Protein AF-A0A4P8HIN9-F1 (afdb_monomer_lite)

Foldseek 3Di:
DVVVVVLVVLLVQLVVLLPLLVVLVVVVVVVVVCVVVVHDPPPVVVVSVVSNVVSLVSLVVSLVVLCCVQVCCCVPVVDHDDPSSVVSNVVSVCSNVVVVVVVVVD

Secondary structure (DSSP, 8-state):
-HHHHHHHHHHHHHHHHHHHHHHHHHHHHHHHHHHHTT---TTHHHHHHHHHHHHHHHHHHHHHHHHHHHHHHHHHH--PPPHHHHHHHHHHHHHHHHHHHHHHH-

pLDDT: mean 75.62, std 7.74, range [45.44, 87.0]

Organism: NCBI:txid864828

Radius of gyration: 16.94 Å; chains: 1; bounding box: 42×23×48 Å

Sequence (106 aa):
MRSNRVANGVGILMLIGGAPCLLAIATFVQLLTAHAAGTSSGGNAIGLMIMSLWAYGIAVASCAAGIIYFGYGALRYRVFPKPWHWFALVYSIGLVIIPIVYLISQ

Structure (mmCIF, N/CA/C/O backbone):
data_AF-A0A4P8HIN9-F1
#
_entry.id   AF-A0A4P8HIN9-F1
#
loop_
_atom_site.group_PDB
_atom_site.id
_atom_site.type_symbol
_atom_site.label_atom_id
_atom_site.label_alt_id
_atom_site.label_comp_id
_atom_site.label_asym_id
_atom_site.label_entity_id
_atom_site.label_seq_id
_atom_site.pdbx_PDB_ins_code
_atom_site.Cartn_x
_atom_site.Cartn_y
_atom_site.Cartn_z
_atom_site.occupancy
_atom_site.B_iso_or_equiv
_atom_site.auth_seq_id
_atom_site.auth_comp_id
_atom_site.auth_asym_id
_atom_site.auth_atom_id
_atom_site.pdbx_PDB_model_num
ATOM 1 N N . MET A 1 1 ? -15.396 10.427 21.454 1.00 45.44 1 MET A N 1
ATOM 2 C CA . MET A 1 1 ? -14.630 11.341 20.564 1.00 45.44 1 MET A CA 1
ATOM 3 C C . MET A 1 1 ? -13.191 10.887 20.270 1.00 45.44 1 MET A C 1
ATOM 5 O O . MET A 1 1 ? -12.781 11.002 19.123 1.00 45.44 1 MET A O 1
ATOM 9 N N . ARG A 1 2 ? -12.430 10.333 21.233 1.00 53.56 2 ARG A N 1
ATOM 10 C CA . ARG A 1 2 ? -11.027 9.883 21.036 1.00 53.56 2 ARG A CA 1
ATOM 11 C C . ARG A 1 2 ? -10.842 8.807 19.945 1.00 53.56 2 ARG A C 1
ATOM 13 O O . ARG A 1 2 ? -9.925 8.921 19.143 1.00 53.56 2 ARG A O 1
ATOM 20 N N . SER A 1 3 ? -11.754 7.832 19.860 1.00 61.00 3 SER A N 1
ATOM 21 C CA . SER A 1 3 ? -11.705 6.736 18.870 1.00 61.00 3 SER A CA 1
ATOM 22 C C . SER A 1 3 ? -11.788 7.217 17.407 1.00 61.00 3 SER A C 1
ATOM 24 O O . SER A 1 3 ? -11.029 6.737 16.571 1.00 61.00 3 SER A O 1
ATOM 26 N N . ASN A 1 4 ? -12.592 8.248 17.108 1.00 69.06 4 ASN A N 1
ATOM 27 C CA . ASN A 1 4 ? -12.672 8.805 15.749 1.00 69.06 4 ASN A CA 1
ATOM 28 C C . ASN A 1 4 ? -11.376 9.503 15.306 1.00 69.06 4 ASN A C 1
ATOM 30 O O . ASN A 1 4 ? -11.055 9.469 14.123 1.00 69.06 4 ASN A O 1
ATOM 34 N N . ARG A 1 5 ? -10.619 10.127 16.223 1.00 75.56 5 ARG A N 1
ATOM 35 C CA . ARG A 1 5 ? -9.324 10.741 15.870 1.00 75.56 5 ARG A CA 1
ATOM 36 C C . ARG A 1 5 ? -8.276 9.690 15.525 1.00 75.56 5 ARG A C 1
ATOM 38 O O . ARG A 1 5 ? -7.541 9.883 14.567 1.00 75.56 5 ARG A O 1
ATOM 45 N N . VAL A 1 6 ? -8.231 8.590 16.279 1.00 77.31 6 VAL A N 1
ATOM 46 C CA . VAL A 1 6 ? -7.281 7.498 16.019 1.00 77.31 6 VAL A CA 1
ATOM 47 C C . VAL A 1 6 ? -7.615 6.807 14.697 1.00 77.31 6 VAL A C 1
ATOM 49 O O . VAL A 1 6 ? -6.726 6.643 13.874 1.00 77.31 6 VAL A O 1
ATOM 52 N N . ALA A 1 7 ? -8.891 6.505 14.439 1.00 76.00 7 ALA A N 1
ATOM 53 C CA . ALA A 1 7 ? -9.324 5.906 13.175 1.00 76.00 7 ALA A CA 1
ATOM 54 C C . ALA A 1 7 ? -9.029 6.801 11.954 1.00 76.00 7 ALA A C 1
ATOM 56 O O . ALA A 1 7 ? -8.519 6.314 10.945 1.00 76.00 7 ALA A O 1
ATOM 57 N N . ASN A 1 8 ? -9.256 8.116 12.074 1.00 80.56 8 ASN A N 1
ATOM 58 C CA . ASN A 1 8 ? -8.868 9.071 11.035 1.00 80.56 8 ASN A CA 1
ATOM 59 C C . ASN A 1 8 ? -7.343 9.107 10.837 1.00 80.56 8 ASN A C 1
ATOM 61 O O . ASN A 1 8 ? -6.881 9.144 9.702 1.00 80.56 8 ASN A O 1
ATOM 65 N N . GLY A 1 9 ? -6.563 9.079 11.923 1.00 81.75 9 GLY A N 1
ATOM 66 C CA . GLY A 1 9 ? -5.100 9.042 11.861 1.00 81.75 9 GLY A CA 1
ATOM 67 C C . GLY A 1 9 ? -4.574 7.787 11.163 1.00 81.75 9 GLY A C 1
ATOM 68 O O . GLY A 1 9 ? -3.700 7.892 10.310 1.00 81.75 9 GLY A O 1
ATOM 69 N N . VAL A 1 10 ? -5.157 6.621 11.456 1.00 80.81 10 VAL A N 1
ATOM 70 C CA . VAL A 1 10 ? -4.836 5.357 10.773 1.00 80.81 10 VAL A CA 1
ATOM 71 C C . VAL A 1 10 ? -5.161 5.451 9.282 1.00 80.81 10 VAL A C 1
ATOM 73 O O . VAL A 1 10 ? -4.312 5.121 8.461 1.00 80.81 10 VAL A O 1
ATOM 76 N N . GLY A 1 11 ? -6.337 5.971 8.915 1.00 77.25 11 GLY A N 1
ATOM 77 C CA . GLY A 1 11 ? -6.700 6.172 7.508 1.00 77.25 11 GLY A CA 1
ATOM 78 C C . GLY A 1 11 ? -5.745 7.116 6.767 1.00 77.25 11 GLY A C 1
ATOM 79 O O . GLY A 1 11 ? -5.355 6.837 5.638 1.00 77.25 11 GLY A O 1
ATOM 80 N N . ILE A 1 12 ? -5.309 8.205 7.407 1.00 82.69 12 ILE A N 1
ATOM 81 C CA . ILE A 1 12 ? -4.328 9.136 6.826 1.00 82.69 12 ILE A CA 1
ATOM 82 C C . ILE A 1 12 ? -2.960 8.462 6.665 1.00 82.69 12 ILE A C 1
ATOM 84 O O . ILE A 1 12 ? -2.339 8.599 5.615 1.00 82.69 12 ILE A O 1
ATOM 88 N N . LEU A 1 13 ? -2.499 7.703 7.663 1.00 81.88 13 LEU A N 1
ATOM 89 C CA . LEU A 1 13 ? -1.234 6.966 7.583 1.00 81.88 13 LEU A CA 1
ATOM 90 C C . LEU A 1 13 ? -1.252 5.914 6.469 1.00 81.88 13 LEU A C 1
ATOM 92 O O . LEU A 1 13 ? -0.255 5.772 5.768 1.00 81.88 13 LEU A O 1
ATOM 96 N N . MET A 1 14 ? -2.384 5.236 6.251 1.00 79.00 14 MET A N 1
ATOM 97 C CA . MET A 1 14 ? -2.556 4.323 5.114 1.00 79.00 14 MET A CA 1
ATOM 98 C C . MET A 1 14 ? -2.417 5.043 3.767 1.00 79.00 14 MET A C 1
ATOM 100 O O . MET A 1 14 ? -1.769 4.522 2.861 1.00 79.00 14 MET A O 1
ATOM 104 N N . LEU A 1 15 ? -2.987 6.247 3.636 1.00 81.06 15 LEU A N 1
ATOM 105 C CA . LEU A 1 15 ? -2.873 7.052 2.416 1.00 81.06 15 LEU A CA 1
ATOM 106 C C . LEU A 1 15 ? -1.437 7.543 2.188 1.00 81.06 15 LEU A C 1
ATOM 108 O O . LEU A 1 15 ? -0.922 7.425 1.078 1.00 81.06 15 LEU A O 1
ATOM 112 N N . ILE A 1 16 ? -0.773 8.042 3.236 1.00 82.38 16 ILE A N 1
ATOM 113 C CA . ILE A 1 16 ? 0.625 8.498 3.166 1.00 82.38 16 ILE A CA 1
ATOM 114 C C . ILE A 1 16 ? 1.552 7.328 2.822 1.00 82.38 16 ILE A C 1
ATOM 116 O O . ILE A 1 16 ? 2.396 7.468 1.943 1.00 82.38 16 ILE A O 1
ATOM 120 N N . GLY A 1 17 ? 1.368 6.164 3.451 1.00 72.25 17 GLY A N 1
ATOM 121 C CA . GLY A 1 17 ? 2.139 4.954 3.149 1.00 72.25 17 GLY A CA 1
ATOM 122 C C . GLY A 1 17 ? 1.942 4.446 1.716 1.00 72.25 17 GLY A C 1
ATOM 123 O O . GLY A 1 17 ? 2.838 3.815 1.163 1.00 72.25 17 GLY A O 1
ATOM 124 N N . GLY A 1 18 ? 0.806 4.763 1.084 1.00 69.69 18 GLY A N 1
ATOM 125 C CA . GLY A 1 18 ? 0.532 4.453 -0.321 1.00 69.69 18 GLY A CA 1
ATOM 126 C C . GLY A 1 18 ? 1.159 5.425 -1.330 1.00 69.69 18 GLY A C 1
ATOM 127 O O . GLY A 1 18 ? 1.334 5.058 -2.491 1.00 69.69 18 GLY A O 1
ATOM 128 N N . ALA A 1 19 ? 1.533 6.644 -0.923 1.00 77.12 19 ALA A N 1
ATOM 129 C CA . ALA A 1 19 ? 2.106 7.643 -1.831 1.00 77.12 19 ALA A CA 1
ATOM 130 C C . ALA A 1 19 ? 3.469 7.227 -2.436 1.00 77.12 19 ALA A C 1
ATOM 132 O O . ALA A 1 19 ? 3.629 7.356 -3.653 1.00 77.12 19 ALA A O 1
ATOM 133 N N . PRO A 1 20 ? 4.422 6.650 -1.670 1.00 74.88 20 PRO A N 1
ATOM 134 C CA . PRO A 1 20 ? 5.634 6.058 -2.238 1.00 74.88 20 PRO A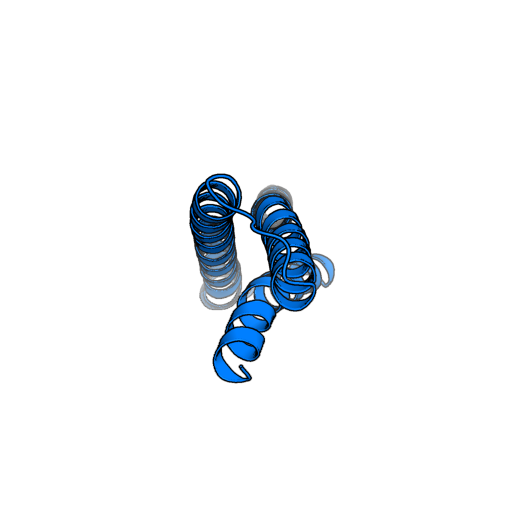 CA 1
ATOM 135 C C . PRO A 1 20 ? 5.336 4.953 -3.256 1.00 74.88 20 PRO A C 1
ATOM 137 O O . PRO A 1 20 ? 6.061 4.804 -4.234 1.00 74.88 20 PRO A O 1
ATOM 140 N N . CYS A 1 21 ? 4.254 4.198 -3.048 1.00 74.44 21 CYS A N 1
ATOM 141 C CA . CYS A 1 21 ? 3.853 3.099 -3.921 1.00 74.44 21 CYS A CA 1
ATOM 142 C C . CYS A 1 21 ? 3.363 3.602 -5.288 1.00 74.44 21 CYS A C 1
ATOM 144 O O . CYS A 1 21 ? 3.716 3.027 -6.311 1.00 74.44 21 CYS A O 1
ATOM 146 N N . LEU A 1 22 ? 2.620 4.714 -5.329 1.00 71.75 22 LEU A N 1
ATOM 147 C CA . LEU A 1 22 ? 2.257 5.380 -6.588 1.00 71.75 22 LEU A CA 1
ATOM 148 C C . LEU A 1 22 ? 3.483 5.876 -7.359 1.00 71.75 22 LEU A C 1
ATOM 150 O O . LEU A 1 22 ? 3.568 5.684 -8.570 1.00 71.75 22 LEU A O 1
ATOM 154 N N . LEU A 1 23 ? 4.427 6.506 -6.655 1.00 73.31 23 LEU A N 1
ATOM 155 C CA . LEU A 1 23 ? 5.683 6.979 -7.241 1.00 73.31 23 LEU A CA 1
ATOM 156 C C . LEU A 1 23 ? 6.496 5.818 -7.821 1.00 73.31 23 LEU A C 1
ATOM 158 O O . LEU A 1 23 ? 6.981 5.925 -8.942 1.00 73.31 23 LEU A O 1
ATOM 162 N N . ALA A 1 24 ? 6.578 4.700 -7.099 1.00 70.69 24 ALA A N 1
ATOM 163 C CA . ALA A 1 24 ? 7.211 3.471 -7.563 1.00 70.69 24 ALA A CA 1
ATOM 164 C C . ALA A 1 24 ? 6.531 2.874 -8.806 1.00 70.69 24 ALA A C 1
ATOM 166 O O . ALA A 1 24 ? 7.206 2.503 -9.760 1.00 70.69 24 ALA A O 1
ATOM 167 N N . ILE A 1 25 ? 5.196 2.813 -8.837 1.00 70.50 25 ILE A N 1
ATOM 168 C CA . ILE A 1 25 ? 4.453 2.327 -10.012 1.00 70.50 25 ILE A CA 1
ATOM 169 C C . ILE A 1 25 ? 4.722 3.231 -11.223 1.00 70.50 25 ILE A C 1
ATOM 171 O O . ILE A 1 25 ? 5.000 2.736 -12.314 1.00 70.50 25 ILE A O 1
ATOM 175 N N . ALA A 1 26 ? 4.691 4.554 -11.041 1.00 74.12 26 ALA A N 1
ATOM 176 C CA . ALA A 1 26 ? 4.945 5.507 -12.119 1.00 74.12 26 ALA A CA 1
ATOM 177 C C . ALA A 1 26 ? 6.373 5.391 -12.680 1.00 74.12 26 ALA A C 1
ATOM 179 O O . ALA A 1 26 ? 6.555 5.381 -13.899 1.00 74.12 26 ALA A O 1
ATOM 180 N N . THR A 1 27 ? 7.386 5.267 -11.818 1.00 72.25 27 THR A N 1
ATOM 181 C CA . THR A 1 27 ? 8.781 5.104 -12.257 1.00 72.25 27 THR A CA 1
ATOM 182 C C . THR A 1 27 ? 9.028 3.744 -12.905 1.00 72.25 27 THR A C 1
ATOM 184 O O . THR A 1 27 ? 9.782 3.665 -13.875 1.00 72.25 27 THR A O 1
ATOM 187 N N . PHE A 1 28 ? 8.357 2.687 -12.441 1.00 72.56 28 PHE A N 1
ATOM 188 C CA . PHE A 1 28 ? 8.417 1.363 -13.058 1.00 72.56 28 PHE A CA 1
ATOM 189 C C . PHE A 1 28 ? 7.853 1.374 -14.485 1.00 72.56 28 PHE A C 1
ATOM 191 O O . PHE A 1 28 ? 8.494 0.875 -15.408 1.00 72.56 28 PHE A O 1
ATOM 198 N N . VAL A 1 29 ? 6.705 2.025 -14.701 1.00 73.00 29 VAL A N 1
ATOM 199 C CA . VAL A 1 29 ? 6.129 2.208 -16.045 1.00 73.00 29 VAL A CA 1
ATOM 200 C C . VAL A 1 29 ? 7.082 2.996 -16.949 1.00 73.00 29 VAL A C 1
ATOM 202 O O . VAL A 1 29 ? 7.303 2.600 -18.092 1.00 73.00 29 VAL A O 1
ATOM 205 N N . GLN A 1 30 ? 7.703 4.067 -16.443 1.00 72.38 30 GLN A N 1
ATOM 206 C CA . GLN A 1 30 ? 8.683 4.841 -17.215 1.00 72.38 30 GLN A CA 1
ATOM 207 C C . GLN A 1 30 ? 9.894 3.993 -17.632 1.00 72.38 30 GLN A C 1
ATOM 209 O O . GLN A 1 30 ? 10.297 4.025 -18.796 1.00 72.38 30 GLN A O 1
ATOM 214 N N . LEU A 1 31 ? 10.440 3.188 -16.719 1.00 71.12 31 LEU A N 1
ATOM 215 C CA . LEU A 1 31 ? 11.536 2.266 -17.024 1.00 71.12 31 LEU A CA 1
ATOM 216 C C . LEU A 1 31 ? 11.161 1.250 -18.103 1.00 71.12 31 LEU A C 1
ATOM 218 O O . LEU A 1 31 ? 11.955 1.012 -19.010 1.00 71.12 31 LEU A O 1
ATOM 222 N N . LEU A 1 32 ? 9.951 0.691 -18.046 1.00 68.75 32 LEU A N 1
ATOM 223 C CA . LEU A 1 32 ? 9.464 -0.242 -19.063 1.00 68.75 32 LEU A CA 1
ATOM 224 C C . LEU A 1 32 ? 9.331 0.425 -20.433 1.00 68.75 32 LEU A C 1
ATOM 226 O O . LEU A 1 32 ? 9.751 -0.152 -21.433 1.00 68.75 32 LEU A O 1
ATOM 230 N N . THR A 1 33 ? 8.811 1.655 -20.494 1.00 72.50 33 THR A N 1
ATOM 231 C CA . THR A 1 33 ? 8.730 2.398 -21.763 1.00 72.50 33 THR A CA 1
ATOM 232 C C . THR A 1 33 ? 10.112 2.705 -22.342 1.00 72.50 33 THR A C 1
ATOM 234 O O . THR A 1 33 ? 10.310 2.582 -23.549 1.00 72.50 33 THR A O 1
ATOM 237 N N . ALA A 1 34 ? 11.093 3.022 -21.492 1.00 69.62 34 ALA A N 1
ATOM 238 C CA . ALA A 1 34 ? 12.477 3.230 -21.908 1.00 69.62 34 ALA A CA 1
ATOM 239 C C . ALA A 1 34 ? 13.138 1.924 -22.388 1.00 69.62 34 ALA A C 1
ATOM 241 O O . ALA A 1 34 ? 13.877 1.928 -23.377 1.00 69.62 34 ALA A O 1
ATOM 242 N N . HIS A 1 35 ? 12.839 0.798 -21.734 1.00 70.19 35 HIS A N 1
ATOM 243 C CA . HIS A 1 35 ? 13.319 -0.520 -22.144 1.00 70.19 35 HIS A CA 1
ATOM 244 C C . HIS A 1 35 ? 12.731 -0.948 -23.495 1.00 70.19 35 HIS A C 1
ATOM 246 O O . HIS A 1 35 ? 13.478 -1.351 -24.384 1.00 70.19 35 HIS A O 1
ATOM 252 N N . ALA A 1 36 ? 11.418 -0.781 -23.689 1.00 69.00 36 ALA A N 1
ATOM 253 C CA . ALA A 1 36 ? 10.744 -1.054 -24.960 1.00 69.00 36 ALA A CA 1
ATOM 254 C C . ALA A 1 36 ? 11.272 -0.175 -26.110 1.00 69.00 36 ALA A C 1
ATOM 256 O O . ALA A 1 36 ? 11.311 -0.614 -27.256 1.00 69.00 36 ALA A O 1
ATOM 257 N N . ALA A 1 37 ? 11.735 1.041 -25.803 1.00 74.81 37 ALA A N 1
ATOM 258 C CA . ALA A 1 37 ? 12.391 1.935 -26.757 1.00 74.81 37 ALA A CA 1
ATOM 259 C C . ALA A 1 37 ? 13.868 1.577 -27.043 1.00 74.81 37 ALA A C 1
ATOM 261 O O . ALA A 1 37 ? 14.542 2.305 -27.769 1.00 74.81 37 ALA A O 1
ATOM 262 N N . GLY A 1 38 ? 14.401 0.488 -26.472 1.00 66.94 38 GLY A N 1
ATOM 263 C CA . GLY A 1 38 ? 15.786 0.046 -26.675 1.00 66.94 38 GLY A CA 1
ATOM 264 C C . GLY A 1 38 ? 16.837 0.928 -25.993 1.00 66.94 38 GLY A C 1
ATOM 265 O O . GLY A 1 38 ? 18.032 0.774 -26.242 1.00 66.94 38 GLY A O 1
ATOM 266 N N . THR A 1 39 ? 16.423 1.855 -25.124 1.00 66.81 39 THR A N 1
ATOM 267 C CA . THR A 1 39 ? 17.347 2.753 -24.419 1.00 66.81 39 THR A CA 1
ATOM 268 C C . THR A 1 39 ? 17.925 2.085 -23.171 1.00 66.81 39 THR A C 1
ATOM 270 O O . THR A 1 39 ? 17.204 1.695 -22.252 1.00 66.81 39 THR A O 1
ATOM 273 N N . SER A 1 40 ? 19.256 1.945 -23.130 1.00 58.56 40 SER A N 1
ATOM 274 C CA . SER A 1 40 ? 19.975 1.340 -22.002 1.00 58.56 40 SER A CA 1
ATOM 275 C C . SER A 1 40 ? 19.760 2.164 -20.726 1.00 58.56 40 SER A C 1
ATOM 277 O O . SER A 1 40 ? 20.223 3.299 -20.620 1.00 58.56 40 SER A O 1
ATOM 279 N N . SER A 1 41 ? 19.088 1.572 -19.740 1.00 59.44 41 SER A N 1
ATOM 280 C CA . SER A 1 41 ? 18.751 2.194 -18.449 1.00 59.44 41 SER A CA 1
ATOM 281 C C . SER A 1 41 ? 19.711 1.764 -17.317 1.00 59.44 41 SER A C 1
ATOM 283 O O . SER A 1 41 ? 19.338 1.734 -16.140 1.00 59.44 41 SER A O 1
ATOM 285 N N . GLY A 1 42 ? 20.943 1.376 -17.681 1.00 61.09 42 GLY A N 1
ATOM 286 C CA . GLY A 1 42 ? 21.953 0.789 -16.793 1.00 61.09 42 GLY A CA 1
ATOM 287 C C . GLY A 1 42 ? 22.214 1.613 -15.525 1.00 61.09 42 GLY A C 1
ATOM 288 O O . GLY A 1 42 ? 22.323 2.836 -15.571 1.00 61.09 42 GLY A O 1
ATOM 289 N N . GLY A 1 43 ? 22.264 0.938 -14.371 1.00 59.12 43 GLY A N 1
ATOM 290 C CA . GLY A 1 43 ? 22.459 1.532 -13.038 1.00 59.12 43 GLY A CA 1
ATOM 291 C C . GLY A 1 43 ? 21.195 2.149 -12.424 1.00 59.12 43 GLY A C 1
ATOM 292 O O . GLY A 1 43 ? 20.803 1.775 -11.318 1.00 59.12 43 GLY A O 1
ATOM 293 N N . ASN A 1 44 ? 20.508 3.027 -13.158 1.00 68.31 44 ASN A N 1
ATOM 294 C CA . ASN A 1 44 ? 19.317 3.727 -12.661 1.00 68.31 44 ASN A CA 1
ATOM 295 C C . ASN A 1 44 ? 18.119 2.773 -12.470 1.00 68.31 44 ASN A C 1
ATOM 297 O O . ASN A 1 44 ? 17.364 2.893 -11.507 1.00 68.31 44 ASN A O 1
ATOM 301 N N . ALA A 1 45 ? 17.992 1.761 -13.338 1.00 66.94 45 ALA A N 1
ATOM 302 C CA . ALA A 1 45 ? 16.935 0.751 -13.252 1.00 66.94 45 ALA A CA 1
ATOM 303 C C . ALA A 1 45 ? 16.995 -0.097 -11.971 1.00 66.94 45 ALA A C 1
ATOM 305 O O . ALA A 1 45 ? 15.959 -0.376 -11.375 1.00 66.94 45 ALA A O 1
ATOM 306 N N . ILE A 1 46 ? 18.194 -0.479 -11.517 1.00 69.12 46 ILE A N 1
ATOM 307 C CA . ILE A 1 46 ? 18.362 -1.322 -10.321 1.00 69.12 46 ILE A CA 1
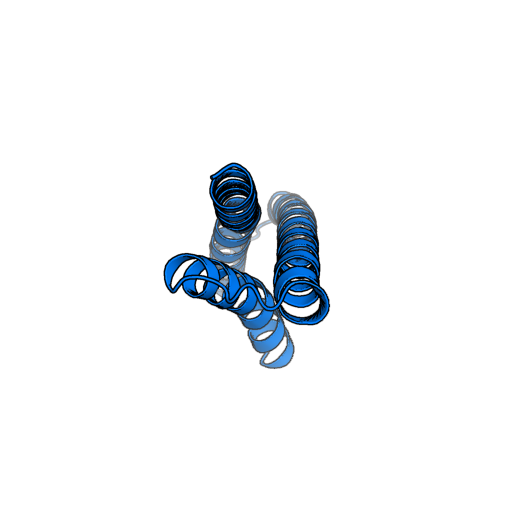ATOM 308 C C . ILE A 1 46 ? 17.999 -0.534 -9.059 1.00 69.12 46 ILE A C 1
ATOM 310 O O . ILE A 1 46 ? 17.267 -1.037 -8.207 1.00 69.12 46 ILE A O 1
ATOM 314 N N . GLY A 1 47 ? 18.462 0.716 -8.953 1.00 72.25 47 GLY A N 1
ATOM 315 C CA . GLY A 1 47 ? 18.119 1.591 -7.828 1.00 72.25 47 GLY A CA 1
ATOM 316 C C . GLY A 1 47 ? 16.612 1.838 -7.733 1.00 72.25 47 GLY A C 1
ATOM 317 O O . GLY A 1 47 ? 16.023 1.700 -6.660 1.00 72.25 47 GLY A O 1
ATOM 318 N N . LEU A 1 48 ? 15.971 2.110 -8.871 1.00 70.88 48 LEU A N 1
ATOM 319 C CA . LEU A 1 48 ? 14.520 2.277 -8.963 1.00 70.88 48 LEU A CA 1
ATOM 320 C C . LEU A 1 48 ? 13.760 0.988 -8.636 1.00 70.88 48 LEU A C 1
ATOM 322 O O . LEU A 1 48 ? 12.746 1.049 -7.942 1.00 70.88 48 LEU A O 1
ATOM 326 N N . MET A 1 49 ? 14.255 -0.177 -9.059 1.00 71.56 49 MET A N 1
ATOM 327 C CA . MET A 1 49 ? 13.656 -1.469 -8.716 1.00 71.56 49 MET A CA 1
ATOM 328 C C . MET A 1 49 ? 13.689 -1.714 -7.203 1.00 71.56 49 MET A C 1
ATOM 330 O O . MET A 1 49 ? 12.666 -2.065 -6.618 1.00 71.56 49 MET A O 1
ATOM 334 N N . ILE A 1 50 ? 14.831 -1.466 -6.550 1.00 76.81 50 ILE A N 1
ATOM 335 C CA . ILE A 1 50 ? 14.972 -1.615 -5.094 1.00 76.81 50 ILE A CA 1
ATOM 336 C C . ILE A 1 50 ? 14.036 -0.646 -4.364 1.00 76.81 50 ILE A C 1
ATOM 338 O O . ILE A 1 50 ? 13.285 -1.074 -3.489 1.00 76.81 50 ILE A O 1
ATOM 342 N N . MET A 1 51 ? 14.021 0.638 -4.740 1.00 77.19 51 MET A N 1
ATOM 343 C CA . MET A 1 51 ? 13.116 1.626 -4.137 1.00 77.19 51 MET A CA 1
ATOM 344 C C . MET A 1 51 ? 11.644 1.241 -4.307 1.00 77.19 51 MET A C 1
ATOM 346 O O . MET A 1 51 ? 10.858 1.396 -3.372 1.00 77.19 51 MET A O 1
ATOM 350 N N . SER A 1 52 ? 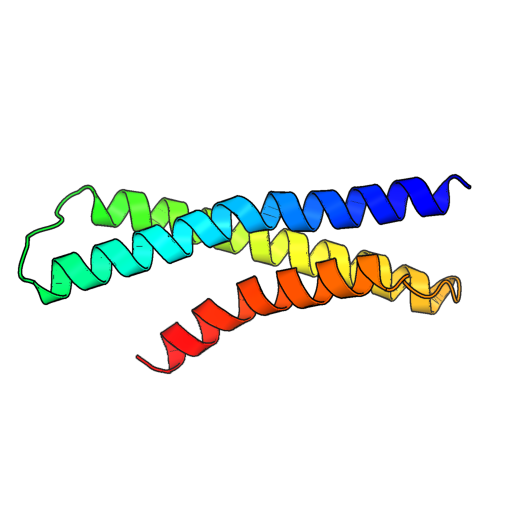11.285 0.688 -5.464 1.00 74.44 52 SER A N 1
ATOM 351 C CA . SER A 1 52 ? 9.922 0.238 -5.749 1.00 74.44 52 SER A CA 1
ATOM 352 C C . SER A 1 52 ? 9.511 -0.949 -4.882 1.00 74.44 52 SER A C 1
ATOM 354 O O . SER A 1 52 ? 8.395 -0.974 -4.368 1.00 74.44 52 SER A O 1
ATOM 356 N N . LEU A 1 53 ? 10.427 -1.892 -4.645 1.00 77.88 53 LEU A N 1
ATOM 357 C CA . LEU A 1 53 ? 10.203 -3.046 -3.771 1.00 77.88 53 LEU A CA 1
ATOM 358 C C . LEU A 1 53 ? 9.953 -2.619 -2.319 1.00 77.88 53 LEU A C 1
ATOM 360 O O . LEU A 1 53 ? 9.022 -3.105 -1.676 1.00 77.88 53 LEU A O 1
ATOM 364 N N . TRP A 1 54 ? 10.745 -1.669 -1.814 1.00 80.50 54 TRP A N 1
ATOM 365 C CA . TRP A 1 54 ? 10.555 -1.109 -0.474 1.00 80.50 54 TRP A CA 1
ATOM 366 C C . TRP A 1 54 ? 9.256 -0.311 -0.357 1.00 80.50 54 TRP A C 1
ATOM 368 O O . TRP A 1 54 ? 8.512 -0.495 0.607 1.00 80.50 54 TRP A O 1
ATOM 378 N N . ALA A 1 55 ? 8.950 0.538 -1.340 1.00 80.12 55 ALA A N 1
ATOM 379 C CA . ALA A 1 55 ? 7.705 1.301 -1.378 1.00 80.12 55 ALA A CA 1
ATOM 380 C C . ALA A 1 55 ? 6.474 0.383 -1.393 1.00 80.12 55 ALA A C 1
ATOM 382 O O . ALA A 1 55 ? 5.516 0.614 -0.653 1.00 80.12 55 ALA A O 1
ATOM 383 N N . TYR A 1 56 ? 6.536 -0.696 -2.173 1.00 78.94 56 TYR A N 1
ATOM 384 C CA . TYR A 1 56 ? 5.504 -1.722 -2.204 1.00 78.94 56 TYR A CA 1
ATOM 385 C C . TYR A 1 56 ? 5.376 -2.453 -0.862 1.00 78.94 56 TYR A C 1
ATOM 387 O O . TYR A 1 56 ? 4.272 -2.586 -0.337 1.00 78.94 56 TYR A O 1
ATOM 395 N N . GLY A 1 57 ? 6.493 -2.849 -0.242 1.00 79.75 57 GLY A N 1
ATOM 396 C CA . GLY A 1 57 ? 6.492 -3.467 1.088 1.00 79.75 57 GLY A CA 1
ATOM 397 C C . GLY A 1 57 ? 5.845 -2.582 2.162 1.00 79.75 57 GLY A C 1
ATOM 398 O O . GLY A 1 57 ? 5.032 -3.063 2.954 1.00 79.75 57 GLY A O 1
ATOM 399 N N . ILE A 1 58 ? 6.134 -1.276 2.151 1.00 83.50 58 ILE A N 1
ATOM 400 C CA . ILE A 1 58 ? 5.511 -0.295 3.057 1.00 83.50 58 ILE A CA 1
ATOM 401 C C . ILE A 1 58 ? 4.005 -0.187 2.797 1.00 83.50 58 ILE A C 1
ATOM 403 O O . ILE A 1 58 ? 3.223 -0.140 3.752 1.00 83.50 58 ILE A O 1
ATOM 407 N N . ALA A 1 59 ? 3.579 -0.178 1.533 1.00 80.12 59 ALA A N 1
ATOM 408 C CA . ALA A 1 59 ? 2.166 -0.125 1.176 1.00 80.12 59 ALA A CA 1
ATOM 409 C C . ALA A 1 59 ? 1.409 -1.382 1.625 1.00 80.12 59 ALA A C 1
ATOM 411 O O . ALA A 1 59 ? 0.334 -1.263 2.215 1.00 80.12 59 ALA A O 1
ATOM 412 N N . VAL A 1 60 ? 1.990 -2.571 1.433 1.00 82.94 60 VAL A N 1
ATOM 413 C CA . VAL A 1 60 ? 1.427 -3.846 1.909 1.00 82.94 60 VAL A CA 1
ATOM 414 C C . VAL A 1 60 ? 1.311 -3.850 3.432 1.00 82.94 60 VAL A C 1
ATOM 416 O O . VAL A 1 60 ? 0.240 -4.146 3.961 1.00 82.94 60 VAL A O 1
ATOM 419 N N . ALA A 1 61 ? 2.373 -3.467 4.147 1.00 84.75 61 ALA A N 1
ATOM 420 C CA . ALA A 1 61 ? 2.364 -3.404 5.608 1.00 84.75 61 ALA A CA 1
ATOM 421 C C . ALA A 1 61 ? 1.324 -2.399 6.133 1.00 84.75 61 ALA A C 1
ATOM 423 O O . ALA A 1 61 ? 0.577 -2.706 7.064 1.00 84.75 61 ALA A O 1
ATOM 424 N N . SER A 1 62 ? 1.222 -1.226 5.501 1.00 82.69 62 SER A N 1
ATOM 425 C CA . SER A 1 62 ? 0.232 -0.198 5.849 1.00 82.69 62 SER A CA 1
ATOM 426 C C . SER A 1 62 ? -1.198 -0.674 5.580 1.00 82.69 62 SER A C 1
ATOM 428 O O . SER A 1 62 ? -2.090 -0.463 6.404 1.00 82.69 62 SER A O 1
ATOM 430 N N . CYS A 1 63 ? -1.418 -1.362 4.456 1.00 84.62 63 CYS A N 1
ATOM 431 C CA . CYS A 1 63 ? -2.703 -1.958 4.105 1.00 84.62 63 CYS A CA 1
ATOM 432 C C . CYS A 1 63 ? -3.116 -3.030 5.125 1.00 84.62 63 CYS A C 1
ATOM 434 O O . CYS A 1 63 ? -4.213 -2.961 5.682 1.00 84.62 63 CYS A O 1
ATOM 436 N N . ALA A 1 64 ? -2.212 -3.962 5.444 1.00 85.62 64 ALA A N 1
ATOM 437 C CA . ALA A 1 64 ? -2.442 -5.016 6.428 1.00 85.62 64 ALA A CA 1
ATOM 438 C C . ALA A 1 64 ? -2.741 -4.443 7.823 1.00 85.62 64 ALA A C 1
ATOM 440 O O . ALA A 1 64 ? -3.716 -4.849 8.455 1.00 85.62 64 ALA A O 1
ATOM 441 N N . ALA A 1 65 ? -1.967 -3.453 8.281 1.00 84.81 65 ALA A N 1
ATOM 442 C CA . ALA A 1 65 ? -2.202 -2.784 9.561 1.00 84.81 65 ALA A CA 1
ATOM 443 C C . ALA A 1 65 ? -3.587 -2.117 9.617 1.00 84.81 65 ALA A C 1
ATOM 445 O O . ALA A 1 65 ? -4.296 -2.239 10.618 1.00 84.81 65 ALA A O 1
ATOM 446 N N . GLY A 1 66 ? -4.004 -1.464 8.529 1.00 81.69 66 GLY A N 1
ATOM 447 C CA . GLY A 1 66 ? -5.336 -0.880 8.395 1.00 81.69 66 GLY A CA 1
ATOM 448 C C . GLY A 1 66 ? -6.463 -1.909 8.442 1.00 81.69 66 GLY A C 1
ATOM 449 O O . GLY A 1 66 ? -7.418 -1.736 9.201 1.00 81.69 66 GLY A O 1
ATOM 450 N N . ILE A 1 67 ? -6.339 -3.002 7.681 1.00 85.31 67 ILE A N 1
ATOM 451 C CA . ILE A 1 67 ? -7.308 -4.112 7.678 1.00 85.31 67 ILE A CA 1
ATOM 452 C C . ILE A 1 67 ? -7.434 -4.711 9.080 1.00 85.31 67 ILE A C 1
ATOM 454 O O . ILE A 1 67 ? -8.549 -4.892 9.566 1.00 85.31 67 ILE A O 1
ATOM 458 N N . ILE A 1 68 ? -6.312 -4.972 9.757 1.00 87.00 68 ILE A N 1
ATOM 459 C CA . ILE A 1 68 ? -6.306 -5.517 11.120 1.00 87.00 68 ILE A CA 1
ATOM 460 C C . ILE A 1 68 ? -6.981 -4.537 12.083 1.00 87.00 68 ILE A C 1
ATOM 462 O O . ILE A 1 68 ? -7.829 -4.948 12.871 1.00 87.00 68 ILE A O 1
ATOM 466 N N . TYR A 1 69 ? -6.665 -3.242 12.003 1.00 85.12 69 TYR A N 1
ATOM 467 C CA . TYR A 1 69 ? -7.243 -2.227 12.885 1.00 85.12 69 TYR A CA 1
ATOM 468 C C . TYR A 1 69 ? -8.762 -2.095 12.710 1.00 85.12 69 TYR A C 1
ATOM 470 O O . TYR A 1 69 ? -9.515 -2.190 13.685 1.00 85.12 69 TYR A O 1
ATOM 478 N N . PHE A 1 70 ? -9.232 -1.903 11.474 1.00 81.50 70 PHE A N 1
ATOM 479 C CA . PHE A 1 70 ? -10.660 -1.746 11.191 1.00 81.50 70 PHE A CA 1
ATOM 480 C C . PHE A 1 70 ? -11.430 -3.058 11.364 1.00 81.50 70 PHE A C 1
ATOM 482 O O . PHE A 1 70 ? -12.543 -3.038 11.889 1.00 81.50 70 PHE A O 1
ATOM 489 N N . GLY A 1 71 ? -10.831 -4.196 11.008 1.00 82.81 71 GLY A N 1
ATOM 490 C CA . GLY A 1 71 ? -11.405 -5.525 11.214 1.00 82.81 71 GLY A CA 1
ATOM 491 C C . GLY A 1 71 ? -11.573 -5.853 12.695 1.00 82.81 71 GLY A C 1
ATOM 492 O O . GLY A 1 71 ? -12.660 -6.237 13.125 1.00 82.81 71 GLY A O 1
ATOM 493 N N . TYR A 1 72 ? -10.541 -5.612 13.509 1.00 83.44 72 TYR A N 1
ATOM 494 C CA . TYR A 1 72 ? -10.613 -5.796 14.960 1.00 83.44 72 TYR A CA 1
ATOM 495 C C . TYR A 1 72 ? -11.634 -4.849 15.607 1.00 83.44 72 TYR A C 1
ATOM 497 O O . TYR A 1 72 ? -12.409 -5.263 16.472 1.00 83.44 72 TYR A O 1
ATOM 505 N N . GLY A 1 73 ? -11.687 -3.590 15.154 1.00 77.31 73 GLY A N 1
ATOM 506 C CA . GLY A 1 73 ? -12.683 -2.605 15.583 1.00 77.31 73 GLY A CA 1
ATOM 507 C C . GLY A 1 73 ? -14.126 -3.033 15.295 1.00 77.31 73 GLY A C 1
ATOM 508 O O . GLY A 1 73 ? -14.992 -2.930 16.171 1.00 77.31 73 GLY A O 1
ATOM 509 N N . ALA A 1 74 ? -14.371 -3.568 14.098 1.00 79.00 74 ALA A N 1
ATOM 510 C CA . ALA A 1 74 ? -15.682 -4.052 13.677 1.00 79.00 74 ALA A CA 1
ATOM 511 C C . ALA A 1 74 ? -16.109 -5.312 14.450 1.00 79.00 74 ALA A C 1
ATOM 513 O O . ALA A 1 74 ? -17.235 -5.371 14.943 1.00 79.00 74 ALA A O 1
ATOM 514 N N . LEU A 1 75 ? -15.203 -6.283 14.617 1.00 81.62 75 LEU A N 1
ATOM 515 C CA . LEU A 1 75 ? -15.476 -7.551 15.306 1.00 81.62 75 LEU A CA 1
ATOM 516 C C . LEU A 1 75 ? -15.696 -7.369 16.810 1.00 81.62 75 LEU A C 1
ATOM 518 O O . LEU A 1 75 ? -16.647 -7.919 17.364 1.00 81.62 75 LEU A O 1
ATOM 522 N N . ARG A 1 76 ? -14.828 -6.605 17.485 1.00 81.12 76 ARG A N 1
ATOM 523 C CA . ARG A 1 76 ? -14.821 -6.549 18.954 1.00 81.12 76 ARG A CA 1
ATOM 524 C C . ARG A 1 76 ? -15.684 -5.441 19.541 1.00 81.12 76 ARG A C 1
ATOM 526 O O . ARG A 1 76 ? -16.229 -5.622 20.626 1.00 81.12 76 ARG A O 1
ATOM 533 N N . TYR A 1 77 ? -15.819 -4.314 18.845 1.00 76.88 77 TYR A N 1
ATOM 534 C CA . TYR A 1 77 ? -16.538 -3.146 19.366 1.00 76.88 77 TYR A CA 1
ATOM 535 C C . TYR A 1 77 ? -17.812 -2.811 18.579 1.00 76.88 77 TYR A C 1
ATOM 537 O O . TYR A 1 77 ? -18.500 -1.861 18.945 1.00 76.88 77 TYR A O 1
ATOM 545 N N . ARG A 1 78 ? -18.137 -3.562 17.509 1.00 70.44 78 ARG A N 1
ATOM 546 C CA . ARG A 1 78 ? -19.250 -3.274 16.575 1.00 70.44 78 ARG A CA 1
ATOM 547 C C . ARG A 1 78 ? -19.231 -1.836 16.034 1.00 70.44 78 ARG A C 1
ATOM 549 O O . ARG A 1 78 ? -20.264 -1.289 15.653 1.00 70.44 78 ARG A O 1
ATOM 556 N N . VAL A 1 79 ? -18.052 -1.212 16.003 1.00 70.62 79 VAL A N 1
ATOM 557 C CA . VAL A 1 79 ? -17.875 0.136 15.464 1.00 70.62 79 VAL A CA 1
ATOM 558 C C . VAL A 1 79 ? -17.634 -0.001 13.972 1.00 70.62 79 VAL A C 1
ATOM 560 O O . VAL A 1 79 ? -16.568 -0.440 13.544 1.00 70.62 79 VAL A O 1
ATOM 563 N N . PHE A 1 80 ? -18.636 0.362 13.179 1.00 72.00 80 PHE A N 1
ATOM 564 C CA . PHE A 1 80 ? -18.520 0.311 11.729 1.00 72.00 80 PHE A CA 1
ATOM 565 C C . PHE A 1 80 ? -17.632 1.448 11.197 1.00 72.00 80 PHE A C 1
ATOM 567 O O . PHE A 1 80 ? -17.738 2.589 11.668 1.00 72.00 80 PHE A O 1
ATOM 574 N N . PRO A 1 81 ? -16.763 1.174 10.205 1.00 73.94 81 PRO A N 1
ATOM 575 C CA . PRO A 1 81 ? -15.990 2.216 9.551 1.00 73.94 81 PRO A CA 1
ATOM 576 C C . PRO A 1 81 ? -16.922 3.200 8.836 1.00 73.94 81 PRO A C 1
ATOM 578 O O . PRO A 1 81 ? -17.900 2.811 8.198 1.00 73.94 81 PRO A O 1
ATOM 581 N N . LYS A 1 82 ? -16.595 4.492 8.913 1.00 81.75 82 LYS A N 1
ATOM 582 C CA . LYS A 1 82 ? -17.261 5.536 8.127 1.00 81.75 82 LYS A CA 1
ATOM 583 C C . LYS A 1 82 ? -16.926 5.386 6.635 1.00 81.75 82 LYS A C 1
ATOM 585 O O . LYS A 1 82 ? -15.880 4.815 6.321 1.00 81.75 82 LYS A O 1
ATOM 590 N N . PRO A 1 83 ? -17.720 5.978 5.722 1.00 83.44 83 PRO A N 1
ATOM 591 C CA . PRO A 1 83 ? -17.453 5.933 4.279 1.00 83.44 83 PRO A CA 1
ATOM 592 C C . PRO A 1 83 ? -16.026 6.359 3.899 1.00 83.44 83 PRO A C 1
ATOM 594 O O . PRO A 1 83 ? -15.400 5.744 3.045 1.00 83.44 83 PRO A O 1
ATOM 597 N N . TRP A 1 84 ? -15.464 7.354 4.594 1.00 80.56 84 TRP A N 1
ATOM 598 C CA . TRP A 1 84 ? -14.084 7.798 4.372 1.00 80.56 84 TRP A CA 1
ATOM 599 C C . TRP A 1 84 ? -13.023 6.742 4.731 1.00 80.56 84 TRP A C 1
ATOM 601 O O . TRP A 1 84 ? -12.022 6.602 4.034 1.00 80.56 84 TRP A O 1
ATOM 611 N N . HIS A 1 85 ? -13.241 5.960 5.792 1.00 81.94 85 HIS A N 1
ATOM 612 C CA . HIS A 1 85 ? -12.330 4.868 6.148 1.00 81.94 85 HIS A CA 1
ATOM 613 C C . HIS A 1 85 ? -12.398 3.741 5.123 1.00 81.94 85 HIS A C 1
ATOM 615 O O . HIS A 1 85 ? -11.363 3.190 4.771 1.00 81.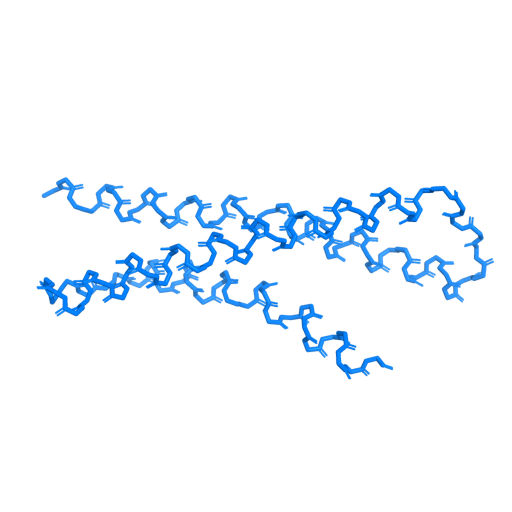94 85 HIS A O 1
ATOM 621 N N . TRP A 1 86 ? -13.597 3.446 4.610 1.00 81.38 86 TRP A N 1
ATOM 622 C CA . TRP A 1 86 ? -13.781 2.506 3.506 1.00 81.38 86 TRP A CA 1
ATOM 623 C C . TRP A 1 86 ? -13.048 2.954 2.247 1.00 81.38 86 TRP A C 1
ATOM 625 O O . TRP A 1 86 ? -12.373 2.137 1.631 1.00 81.38 86 TRP A O 1
ATOM 635 N N . PHE A 1 87 ? -13.114 4.243 1.907 1.00 84.06 87 PHE A N 1
ATOM 636 C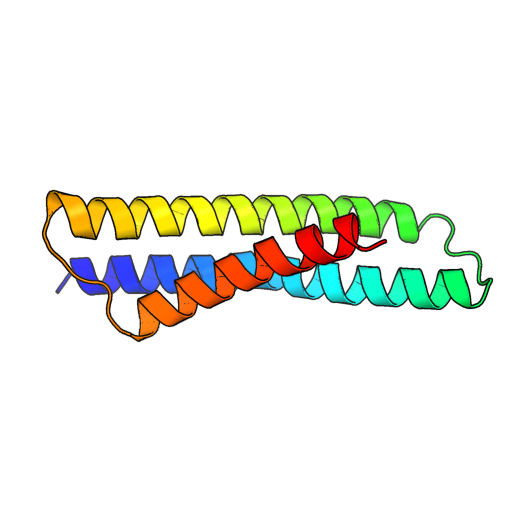 CA . PHE A 1 87 ? -12.350 4.795 0.791 1.00 84.06 87 PHE A CA 1
ATOM 637 C C . PHE A 1 87 ? -10.843 4.563 0.964 1.00 84.06 87 PHE A C 1
ATOM 639 O O . PHE A 1 87 ? -10.216 4.013 0.065 1.00 84.06 87 PHE A O 1
ATOM 646 N N . ALA A 1 88 ? -10.275 4.898 2.128 1.00 82.12 88 ALA A N 1
ATOM 647 C CA . ALA A 1 88 ? -8.854 4.663 2.403 1.00 82.12 88 ALA A CA 1
ATOM 648 C C . ALA A 1 88 ? -8.479 3.171 2.307 1.00 82.12 88 ALA A C 1
ATOM 650 O O . ALA A 1 88 ? -7.446 2.826 1.741 1.00 82.12 88 ALA A O 1
ATOM 651 N N . LEU A 1 89 ? -9.346 2.285 2.802 1.00 82.88 89 LEU A N 1
ATOM 652 C CA . LEU A 1 89 ? -9.159 0.834 2.755 1.00 82.88 89 LEU A CA 1
ATOM 653 C C . LEU A 1 89 ? -9.159 0.301 1.317 1.00 82.88 89 LEU A C 1
ATOM 655 O O . LEU A 1 89 ? -8.213 -0.371 0.913 1.00 82.88 89 LEU A O 1
ATOM 659 N N . VAL A 1 90 ? -10.191 0.633 0.538 1.00 86.38 90 VAL A N 1
ATOM 660 C CA . VAL A 1 90 ? -10.330 0.213 -0.866 1.00 86.38 90 VAL A CA 1
ATOM 661 C C . VAL A 1 90 ? -9.193 0.778 -1.712 1.00 86.38 90 VAL A C 1
ATOM 663 O O . VAL A 1 90 ? -8.627 0.059 -2.530 1.00 86.38 90 VAL A O 1
ATOM 666 N N . TYR A 1 91 ? -8.814 2.035 -1.482 1.00 83.38 91 TYR A N 1
ATOM 667 C CA . TYR A 1 91 ? -7.701 2.678 -2.169 1.00 83.38 91 TYR A CA 1
ATOM 668 C C . TYR A 1 91 ? -6.368 1.966 -1.897 1.00 83.38 91 TYR A C 1
ATOM 670 O O . TYR A 1 91 ? -5.654 1.614 -2.835 1.00 83.38 91 TYR A O 1
ATOM 678 N N . SER A 1 92 ? -6.048 1.689 -0.628 1.00 81.62 92 SER A N 1
ATOM 679 C CA . SER A 1 92 ? -4.829 0.955 -0.266 1.00 81.62 92 SER A CA 1
ATOM 680 C C . SER A 1 92 ? -4.829 -0.477 -0.805 1.00 81.62 92 SER A C 1
ATOM 682 O O . SER A 1 92 ? -3.790 -0.944 -1.261 1.00 81.62 92 SER A O 1
ATOM 684 N N . ILE A 1 93 ? -5.976 -1.163 -0.796 1.00 84.62 93 ILE A N 1
ATOM 685 C CA . ILE A 1 93 ? -6.113 -2.498 -1.396 1.00 84.62 93 ILE A CA 1
ATOM 686 C C . ILE A 1 93 ? -5.867 -2.432 -2.908 1.00 84.62 93 ILE A C 1
ATOM 688 O O . ILE A 1 93 ? -5.097 -3.230 -3.434 1.00 84.62 93 ILE A O 1
ATOM 692 N N . GLY A 1 94 ? -6.466 -1.462 -3.603 1.00 83.75 94 GLY A N 1
ATOM 693 C CA . GLY A 1 94 ? -6.260 -1.258 -5.036 1.00 83.75 94 GLY A CA 1
ATOM 694 C C . GLY A 1 94 ? -4.787 -1.037 -5.379 1.00 83.75 94 GLY A C 1
ATOM 695 O O . GLY A 1 94 ? -4.267 -1.690 -6.279 1.00 83.75 94 GLY A O 1
ATOM 696 N N . LEU A 1 95 ? -4.089 -0.199 -4.608 1.00 79.75 95 LEU A N 1
ATOM 697 C CA . LEU A 1 95 ? -2.654 0.049 -4.788 1.00 79.75 95 LEU A CA 1
ATOM 698 C C . LEU A 1 95 ? -1.783 -1.198 -4.638 1.00 79.75 95 LEU A C 1
ATOM 700 O O . LEU A 1 95 ? -0.750 -1.291 -5.294 1.00 79.75 95 LEU A O 1
ATOM 704 N N . VAL A 1 96 ? -2.184 -2.139 -3.786 1.00 81.00 96 VAL A N 1
ATOM 705 C CA . VAL A 1 96 ? -1.464 -3.403 -3.599 1.00 81.00 96 VAL A CA 1
ATOM 706 C C . VAL A 1 96 ? -1.816 -4.407 -4.701 1.00 81.00 96 VAL A C 1
ATOM 708 O O . VAL A 1 96 ? -0.933 -5.082 -5.220 1.00 81.00 96 VAL A O 1
ATOM 711 N N . ILE A 1 97 ? -3.088 -4.499 -5.098 1.00 82.56 97 ILE A N 1
ATOM 712 C CA . ILE A 1 97 ? -3.556 -5.493 -6.077 1.00 82.56 97 ILE A CA 1
ATOM 713 C C . ILE A 1 97 ? -3.100 -5.164 -7.502 1.00 82.56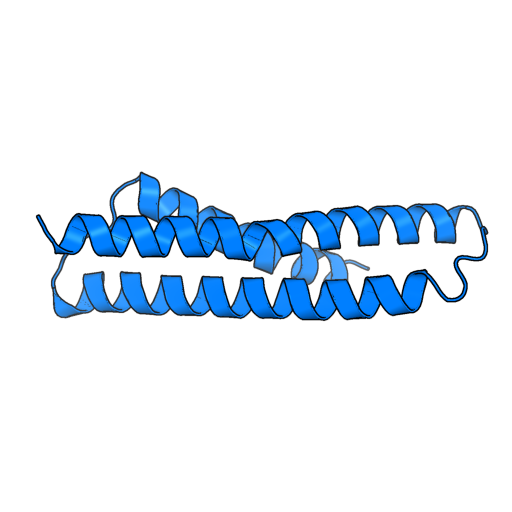 97 ILE A C 1
ATOM 715 O O . ILE A 1 97 ? -2.693 -6.072 -8.222 1.00 82.56 97 ILE A O 1
ATOM 719 N N . ILE A 1 98 ? -3.153 -3.896 -7.922 1.00 79.00 98 ILE A N 1
ATOM 720 C CA . ILE A 1 98 ? -2.802 -3.474 -9.292 1.00 79.00 98 ILE A CA 1
ATOM 721 C C . ILE A 1 98 ? -1.424 -4.003 -9.738 1.00 79.00 98 ILE A C 1
ATOM 723 O O . ILE A 1 98 ? -1.367 -4.657 -10.780 1.00 79.00 98 ILE A O 1
ATOM 727 N N . PRO A 1 99 ? -0.324 -3.789 -8.988 1.00 69.88 99 PRO A N 1
ATOM 728 C CA . PRO A 1 99 ? 0.984 -4.301 -9.388 1.00 69.88 99 PRO A CA 1
ATOM 729 C C . PRO A 1 99 ? 1.067 -5.836 -9.380 1.00 69.88 99 PRO A C 1
ATOM 731 O O . PRO A 1 99 ? 1.763 -6.386 -10.229 1.00 69.88 99 PRO A O 1
ATOM 734 N N . ILE A 1 100 ? 0.337 -6.542 -8.503 1.00 75.19 100 ILE A N 1
ATOM 735 C CA . ILE A 1 100 ? 0.265 -8.019 -8.523 1.00 75.19 100 ILE A CA 1
ATOM 736 C C . ILE A 1 100 ? -0.400 -8.505 -9.814 1.00 75.19 100 ILE A C 1
ATOM 738 O O . ILE A 1 100 ? 0.145 -9.364 -10.501 1.00 75.19 100 ILE A O 1
ATOM 742 N N . VAL A 1 101 ? -1.572 -7.957 -10.149 1.00 79.00 101 VAL A N 1
ATOM 743 C CA . VAL A 1 101 ? -2.316 -8.335 -11.362 1.00 79.00 101 VAL A CA 1
ATOM 744 C C . VAL A 1 101 ? -1.477 -8.049 -12.601 1.00 79.00 101 VAL A C 1
ATOM 746 O O . VAL A 1 101 ? -1.405 -8.887 -13.493 1.00 79.00 101 VAL A O 1
ATOM 749 N N . TYR A 1 102 ? -0.795 -6.903 -12.624 1.00 69.62 102 TYR A N 1
ATOM 750 C CA . TYR A 1 102 ? 0.082 -6.531 -13.725 1.00 69.62 102 TYR A CA 1
ATOM 751 C C . TYR A 1 102 ? 1.261 -7.503 -13.885 1.00 69.62 102 TYR A C 1
ATOM 753 O O . TYR A 1 102 ? 1.493 -7.984 -14.990 1.00 69.62 102 TYR A O 1
ATOM 761 N N . LEU A 1 103 ? 1.953 -7.848 -12.790 1.00 68.50 103 LEU A N 1
ATOM 762 C CA . LEU A 1 103 ? 3.059 -8.816 -12.795 1.00 68.50 103 LEU A CA 1
ATOM 763 C C . LEU A 1 103 ? 2.632 -10.215 -13.249 1.00 68.50 103 LEU A C 1
ATOM 765 O O . LEU A 1 103 ? 3.420 -10.896 -13.888 1.00 68.50 103 LEU A O 1
ATOM 769 N N . ILE A 1 104 ? 1.415 -10.648 -12.913 1.00 72.50 104 ILE A N 1
ATOM 770 C CA . ILE A 1 104 ? 0.876 -11.948 -13.347 1.00 72.50 104 ILE A CA 1
ATOM 771 C C . ILE A 1 104 ? 0.445 -11.914 -14.824 1.00 72.50 104 ILE A C 1
ATOM 773 O O . ILE A 1 104 ? 0.425 -12.952 -15.476 1.00 72.50 104 ILE A O 1
ATOM 777 N N . SER A 1 105 ? 0.055 -10.744 -15.340 1.00 68.81 105 SER A N 1
ATOM 778 C CA . SER A 1 105 ? -0.413 -10.572 -16.726 1.00 68.81 105 SER A CA 1
ATOM 779 C C . SER A 1 105 ? 0.695 -10.349 -17.763 1.00 68.81 105 SER A C 1
ATOM 781 O O . SER A 1 105 ? 0.401 -10.358 -18.958 1.00 68.81 105 SER A O 1
ATOM 783 N N . GLN A 1 106 ? 1.923 -10.094 -17.306 1.00 55.88 106 GLN A N 1
ATOM 784 C CA . GLN A 1 106 ? 3.139 -10.044 -18.125 1.00 55.88 106 GLN A CA 1
ATOM 785 C C . GLN A 1 106 ? 3.646 -11.461 -18.396 1.00 55.88 106 GLN A C 1
ATOM 787 O O . GLN A 1 106 ? 4.088 -11.696 -19.541 1.00 55.88 106 GLN A O 1
#